Protein 2C6U (pdb70)

CATH classification: 3.10.100.10

Nearest PDB structures (foldseek):
  3wwk-assembly1_C  TM=1.002E+00  e=1.091E-23  Homo sapiens
  5tzn-assembly2_W  TM=8.635E-01  e=3.725E-10  Mus musculus
  2zib-assembly1_A  TM=8.733E-01  e=1.661E-09  Brachyopsis segaliensis
  1tdq-assembly1_B  TM=8.813E-01  e=5.245E-09  Rattus norvegicus
  1hup-assembly1_A  TM=8.535E-01  e=1.853E-07  Homo sapiens

B-factor: mean 13.02, std 9.02, range [2.71, 53.18]

Organism: Homo sapiens (NCBI:txid9606)

Sequence (122 aa):
SPCDTNNWRYYGDSCYGFFRHNLTWEESKQYCTDMNATLLKIDNRNIVEYIKARTHLIRWVGLSRQQKSNEEVWKWEDGSVISENMFEFLEDGKGNMNCAYFHNGKMHPTFCEENKHYLMCERRKAG

Secondary structure (DSSP, 8-state):
--SPTTEEEETTEEEEEEEEEE-HHHHHHHHHHTT-EE----SHHHHHHHHTT--S-EEEEEE-SSTTS--B-TTSPBPPGGGGGGB----TT--EEEEETTEEEEE-TTS-EEEEEEEE--

Solvent-accessible surface area: 6992 Å² total; per-residue (Å²): 114,64,22,90,123,101,20,109,108,81,61,87,14,3,11,0,41,28,170,73,81,40,28,14,110,85,0,74,98,56,0,73,102,56,141,12,63,4,0,66,0,69,80,160,76,15,3,64,23,0,94,82,125,13,140,62,54,15,0,0,0,0,21,30,144,107,44,118,68,89,22,80,8,51,97,39,43,80,6,45,143,129,1,90,141,29,31,65,138,44,142,29,87,36,26,2,0,38,1,52,74,8,100,0,51,11,14,79,29,131,62,131,33,72,0,0,0,34,56,157,19,113

InterPro domains:
  IPR001304 C-type lectin-like [PF00059] (121-218)
  IPR001304 C-type lectin-like [PS50041] (109-217)
  IPR001304 C-type lectin-like [SM00034] (102-217)
  IPR016186 C-type lectin-like/link domain superfamily [G3DSA:3.10.100.10] (56-223)
  IPR016187 C-type lectin fold [SSF56436] (80-222)
  IPR033992 Natural killer cell receptor-like, C-type lectin-like domain [cd03593] (102-218)
  IPR052309 C-type Lectin Domain Family 1 [PTHR46490] (1-227)

GO terms:
  GO:0004888 transmembrane signaling receptor activity (F, IDA)
  GO:0007165 signal transduction (P, IDA)
  GO:0005515 protein binding (F, IPI)
  GO:0004888 transmembrane signaling receptor activity (F, TAS)
  GO:0005886 plasma membrane (C, TAS)
  GO:0006952 defense response (P, TAS)
  GO:0007166 cell surface receptor signaling pathway (P, TAS)

Structure (mmCIF, N/CA/C/O backbone):
data_2C6U
#
_entry.id   2C6U
#
_cell.length_a   35.064
_cell.length_b   55.065
_cell.length_c   56.165
_cell.angle_alpha   90.00
_cell.angle_beta   90.00
_cell.angle_gamma   90.00
#
_symmetry.space_group_name_H-M   'P 21 21 21'
#
loop_
_entity.id
_entity.type
_entity.pdbx_description
1 polymer 'CLEC1B PROTEIN'
2 water water
#
loop_
_atom_site.group_PDB
_atom_site.id
_atom_site.type_symbol
_atom_site.label_atom_id
_atom_site.label_alt_id
_atom_site.label_comp_id
_atom_site.label_asym_id
_atom_site.label_entity_id
_atom_site.label_seq_id
_atom_site.pdbx_PDB_ins_code
_atom_site.Cartn_x
_atom_site.Cartn_y
_atom_site.Cartn_z
_atom_site.occupancy
_atom_site.B_iso_or_equiv
_atom_site.auth_seq_id
_atom_site.auth_comp_id
_atom_site.auth_asym_id
_atom_site.auth_atom_id
_atom_site.pdbx_PDB_model_num
ATOM 1 N N . SER A 1 1 ? 31.509 17.900 8.558 1.00 16.96 100 SER A N 1
ATOM 2 C CA . SER A 1 1 ? 31.532 16.403 8.433 1.00 16.18 100 SER A CA 1
ATOM 3 C C . SER A 1 1 ? 32.006 15.864 7.092 1.00 15.92 100 SER A C 1
ATOM 4 O O . SER A 1 1 ? 32.000 16.589 6.101 1.00 15.44 100 SER A O 1
ATOM 5 N N . PRO A 1 2 ? 32.436 14.584 7.051 1.00 15.91 101 PRO A N 1
ATOM 6 C CA . PRO A 1 2 ? 32.880 13.967 5.793 1.00 15.57 101 PRO A CA 1
ATOM 7 C C . PRO A 1 2 ? 31.766 13.531 4.840 1.00 15.11 101 PRO A C 1
ATOM 8 O O . PRO A 1 2 ? 32.056 13.131 3.712 1.00 15.93 101 PRO A O 1
ATOM 12 N N . CYS A 1 3 ? 30.511 13.618 5.274 1.00 13.71 102 CYS A N 1
ATOM 13 C CA . CYS A 1 3 ? 29.394 13.152 4.451 1.00 12.10 102 CYS A CA 1
ATOM 14 C C . CYS A 1 3 ? 28.725 14.299 3.702 1.00 11.54 102 CYS A C 1
ATOM 15 O O . CYS A 1 3 ? 28.665 15.427 4.206 1.00 11.58 102 CYS A O 1
ATOM 18 N N . ASP A 1 4 ? 28.198 13.998 2.520 1.00 10.37 103 ASP A N 1
ATOM 19 C CA . ASP A 1 4 ? 27.516 15.019 1.704 1.00 10.71 103 ASP A CA 1
AT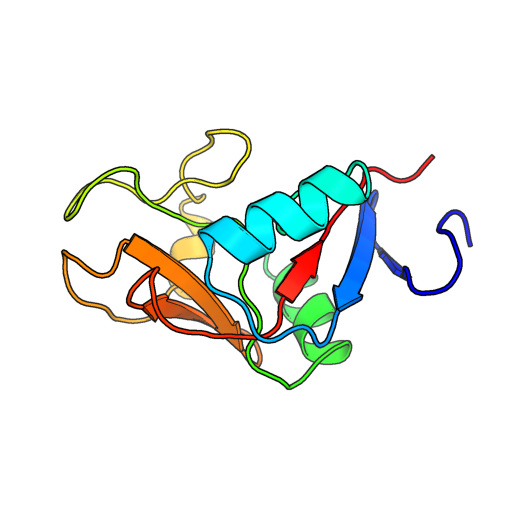OM 20 C C . ASP A 1 4 ? 26.242 15.495 2.380 1.00 10.67 103 ASP A C 1
ATOM 21 O O . ASP A 1 4 ? 25.726 14.840 3.297 1.00 9.95 103 ASP A O 1
ATOM 26 N N . THR A 1 5 ? 25.717 16.623 1.914 1.00 10.54 104 THR A N 1
ATOM 27 C CA . THR A 1 5 ? 24.409 17.094 2.371 1.00 11.30 104 THR A CA 1
ATOM 28 C C . THR A 1 5 ? 23.342 16.014 2.186 1.00 11.35 104 THR A C 1
ATOM 29 O O . THR A 1 5 ? 23.324 15.338 1.165 1.00 11.82 104 THR A O 1
ATOM 33 N N A ASN A 1 6 ? 22.498 15.897 3.218 0.60 11.87 105 ASN A N 1
ATOM 34 N N B ASN A 1 6 ? 22.450 15.863 3.164 0.40 11.58 105 ASN A N 1
ATOM 35 C CA A ASN A 1 6 ? 21.432 14.885 3.368 0.60 12.09 105 ASN A CA 1
ATOM 36 C CA B ASN A 1 6 ? 21.435 14.788 3.174 0.40 11.54 105 ASN A CA 1
ATOM 37 C C . ASN A 1 6 ? 21.932 13.503 3.834 1.00 11.61 105 ASN A C 1
ATOM 38 O O . ASN A 1 6 ? 21.155 12.542 3.964 1.00 12.22 105 ASN A O 1
ATOM 47 N N . TRP A 1 7 ? 23.220 13.453 4.178 1.00 10.39 106 TRP A N 1
ATOM 48 C CA . TRP A 1 7 ? 23.834 12.272 4.789 1.00 9.44 106 TRP A CA 1
ATOM 49 C C . TRP A 1 7 ? 24.413 12.627 6.150 1.00 9.44 106 TRP A C 1
ATOM 50 O O . TRP A 1 7 ? 24.771 13.772 6.403 1.00 9.76 106 TRP A O 1
ATOM 61 N N . ARG A 1 8 ? 24.526 11.630 7.015 1.00 8.90 107 ARG A N 1
ATOM 62 C CA . ARG A 1 8 ? 24.939 11.855 8.393 1.00 8.96 107 ARG A CA 1
ATOM 63 C C . ARG A 1 8 ? 26.061 10.912 8.744 1.00 9.27 107 ARG A C 1
ATOM 64 O O . ARG A 1 8 ? 26.023 9.746 8.379 1.00 8.37 107 ARG A O 1
ATOM 72 N N . TYR A 1 9 ? 27.052 11.427 9.462 1.00 9.26 108 TYR A N 1
ATOM 73 C CA . TYR A 1 9 ? 28.269 10.668 9.765 1.00 10.57 108 TYR A CA 1
ATOM 74 C C . TYR A 1 9 ? 28.193 9.994 11.127 1.00 11.00 108 TYR A C 1
ATOM 75 O O . TYR A 1 9 ? 27.945 10.655 12.149 1.00 11.39 108 TYR A O 1
ATOM 84 N N . TYR A 1 10 ? 28.421 8.681 11.145 1.00 10.80 109 TYR A N 1
ATOM 85 C CA . TYR A 1 10 ? 28.537 7.954 12.395 1.00 12.25 109 TYR A CA 1
ATOM 86 C C . TYR A 1 10 ? 29.445 6.747 12.236 1.00 12.43 109 TYR A C 1
ATOM 87 O O . TYR A 1 10 ? 29.308 5.976 11.284 1.00 12.49 109 TYR A O 1
ATOM 96 N N . GLY A 1 11 ? 30.372 6.596 13.181 1.00 13.12 110 GLY A N 1
ATOM 97 C CA . GLY A 1 11 ? 31.359 5.530 13.124 1.00 13.59 110 GLY A CA 1
ATOM 98 C C . GLY A 1 11 ? 32.257 5.737 11.918 1.00 13.59 110 GLY A C 1
ATOM 99 O O . GLY A 1 11 ? 32.992 6.720 11.841 1.00 14.07 110 GLY A O 1
ATOM 100 N N . ASP A 1 12 ? 32.157 4.834 10.949 1.00 13.71 111 ASP A N 1
ATOM 101 C CA . ASP A 1 12 ? 32.931 4.957 9.726 1.00 14.48 111 ASP A CA 1
ATOM 102 C C . ASP A 1 12 ? 32.037 5.062 8.480 1.00 13.82 111 ASP A C 1
ATOM 103 O O . ASP A 1 12 ? 32.486 4.807 7.359 1.00 13.89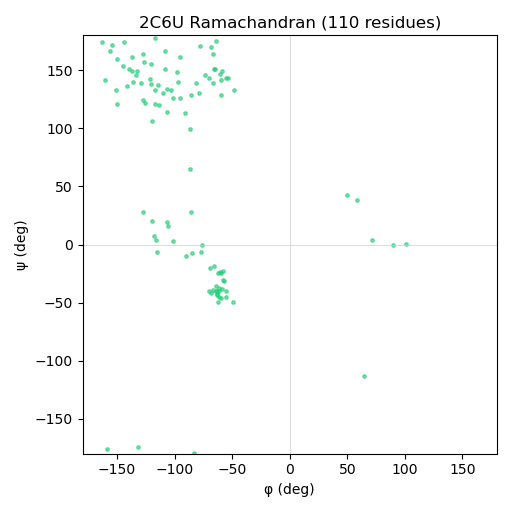 111 ASP A O 1
ATOM 111 N N . SER A 1 13 ? 30.779 5.446 8.685 1.00 11.69 112 SER A N 1
ATOM 112 C CA . SER A 1 13 ? 29.770 5.408 7.625 1.00 10.82 112 SER A CA 1
ATOM 113 C C . SER A 1 13 ? 29.072 6.747 7.457 1.00 9.91 112 SER A C 1
ATOM 114 O O . SER A 1 13 ? 29.011 7.573 8.387 1.00 9.59 112 SER A O 1
ATOM 117 N N . CYS A 1 14 ? 28.526 6.931 6.261 1.00 8.73 113 CYS A N 1
ATOM 118 C CA . CYS A 1 14 ? 27.586 8.002 5.975 1.00 8.75 113 CYS A CA 1
ATOM 119 C C . CYS A 1 14 ? 26.224 7.384 5.758 1.00 8.54 113 CYS A C 1
ATOM 120 O O . CYS A 1 14 ? 26.091 6.448 4.977 1.00 8.62 113 CYS A O 1
ATOM 123 N N . TYR A 1 15 ? 25.216 7.933 6.432 1.00 8.17 114 TYR A N 1
ATOM 124 C CA . TYR A 1 15 ? 23.850 7.405 6.373 1.00 8.36 114 TYR A CA 1
ATOM 125 C C . TYR A 1 15 ? 22.881 8.409 5.784 1.00 8.40 114 TYR A C 1
ATOM 126 O O . TYR A 1 15 ? 22.870 9.569 6.206 1.00 7.84 114 TYR A O 1
ATOM 135 N N . GLY A 1 16 ? 22.052 7.951 4.846 1.00 7.90 115 GLY A N 1
ATOM 136 C CA . GLY A 1 16 ? 21.065 8.806 4.188 1.00 8.32 115 GLY A CA 1
ATOM 137 C C . GLY A 1 16 ? 19.680 8.254 4.435 1.00 8.18 115 GLY A C 1
ATOM 138 O O . GLY A 1 16 ? 19.473 7.047 4.374 1.00 8.38 115 GLY A O 1
ATOM 139 N N . PHE A 1 17 ? 18.734 9.145 4.718 1.00 8.59 116 PHE A N 1
ATOM 140 C CA . PHE A 1 17 ? 17.361 8.757 5.019 1.00 8.89 116 PHE A CA 1
ATOM 141 C C . PHE A 1 17 ? 16.481 9.355 3.956 1.00 9.65 116 PHE A C 1
ATOM 142 O O . PHE A 1 17 ? 16.467 10.582 3.768 1.00 10.90 116 PHE A O 1
ATOM 150 N N . PHE A 1 18 ? 15.762 8.500 3.238 1.00 9.75 117 PHE A N 1
ATOM 151 C CA . PHE A 1 18 ? 15.019 8.958 2.066 1.00 10.25 117 PHE A CA 1
ATOM 152 C C . PHE A 1 18 ? 13.551 8.579 2.147 1.00 9.96 117 PHE A C 1
ATOM 153 O O . PHE A 1 18 ? 13.217 7.400 2.290 1.00 9.87 117 PHE A O 1
ATOM 161 N N . ARG A 1 19 ? 12.677 9.587 2.097 1.00 10.02 118 ARG A N 1
ATOM 162 C CA . ARG A 1 19 ? 11.235 9.337 2.162 1.00 11.03 118 ARG A CA 1
ATOM 163 C C . ARG A 1 19 ? 10.638 9.053 0.798 1.00 10.83 118 ARG A C 1
ATOM 164 O O . ARG A 1 19 ? 9.785 9.796 0.287 1.00 11.07 118 ARG A O 1
ATOM 172 N N . HIS A 1 20 ? 11.086 7.933 0.250 1.00 9.91 119 HIS A N 1
ATOM 173 C CA . HIS A 1 20 ? 10.548 7.360 -0.964 1.00 10.13 119 HIS A CA 1
ATOM 174 C C . HIS A 1 20 ? 9.895 6.061 -0.554 1.00 9.27 119 HIS A C 1
ATOM 175 O O . HIS A 1 20 ? 10.560 5.179 0.006 1.00 9.59 119 HIS A O 1
ATOM 182 N N . ASN A 1 21 ? 8.597 5.965 -0.814 1.00 9.22 120 ASN A N 1
ATOM 183 C CA . ASN A 1 21 ? 7.798 4.803 -0.413 1.00 8.87 120 ASN A CA 1
ATOM 184 C C . ASN A 1 21 ? 7.892 3.737 -1.496 1.00 8.68 120 ASN A C 1
ATOM 185 O O . ASN A 1 21 ? 7.217 3.822 -2.538 1.00 9.40 120 ASN A O 1
ATOM 190 N N . LEU A 1 22 ? 8.757 2.746 -1.262 1.00 7.48 121 LEU A N 1
ATOM 191 C CA . LEU A 1 22 ? 9.137 1.793 -2.304 1.00 7.76 121 LEU A CA 1
ATOM 192 C C . LEU A 1 22 ? 9.167 0.374 -1.774 1.00 7.39 121 LEU A C 1
ATOM 193 O O . LEU A 1 22 ? 9.246 0.163 -0.568 1.00 7.62 121 LEU A O 1
ATOM 198 N N . THR A 1 23 ? 9.124 -0.596 -2.682 1.00 6.75 122 THR A N 1
ATOM 199 C CA . THR A 1 23 ? 9.320 -2.002 -2.286 1.00 6.78 122 THR A CA 1
ATOM 200 C C . THR A 1 23 ? 10.774 -2.199 -1.852 1.00 6.73 122 THR A C 1
ATOM 201 O O . THR A 1 23 ? 11.627 -1.327 -2.069 1.00 7.08 122 THR A O 1
ATOM 205 N N . TRP A 1 24 ? 11.091 -3.354 -1.270 1.00 6.75 123 TRP A N 1
ATOM 206 C CA . TRP A 1 24 ? 12.469 -3.579 -0.853 1.00 6.37 123 TRP A CA 1
ATOM 207 C C . TRP A 1 24 ? 13.422 -3.547 -2.055 1.00 6.69 123 TRP A C 1
ATOM 208 O O . TRP A 1 24 ? 14.453 -2.889 -2.007 1.00 6.07 123 TRP A O 1
ATOM 219 N N . GLU A 1 25 ? 13.049 -4.220 -3.143 1.00 7.65 124 GLU A N 1
ATOM 220 C CA . GLU A 1 25 ? 13.908 -4.256 -4.334 1.00 8.94 124 GLU A CA 1
ATOM 221 C C . GLU A 1 25 ? 14.052 -2.844 -4.933 1.00 8.25 124 GLU A C 1
ATOM 222 O O . GLU A 1 25 ? 15.141 -2.456 -5.379 1.00 7.91 124 GLU A O 1
ATOM 232 N N . GLU A 1 26 ? 12.952 -2.093 -4.952 1.00 7.39 125 GLU A N 1
ATOM 233 C CA . GLU A 1 26 ? 13.005 -0.717 -5.458 1.00 7.35 125 GLU A CA 1
ATOM 234 C C . GLU A 1 26 ? 13.905 0.151 -4.592 1.00 7.10 125 GLU A C 1
ATOM 235 O O . GLU A 1 26 ? 14.600 1.046 -5.099 1.00 7.85 125 GLU A O 1
ATOM 241 N N . SER A 1 27 ? 13.889 -0.118 -3.288 1.00 6.69 126 SER A N 1
ATOM 242 C CA . SER A 1 27 ? 14.728 0.612 -2.335 1.00 6.05 126 SER A CA 1
ATOM 243 C C . SER A 1 27 ? 16.215 0.272 -2.552 1.00 6.12 126 SER A C 1
ATOM 244 O O . SER A 1 27 ? 17.078 1.153 -2.505 1.00 6.77 126 SER A O 1
ATOM 247 N N . LYS A 1 28 ? 16.503 -1.007 -2.784 1.00 6.51 127 LYS A N 1
ATOM 248 C CA . LYS A 1 28 ? 17.849 -1.429 -3.133 1.00 6.72 127 LYS A CA 1
ATOM 249 C C . LYS A 1 28 ? 18.339 -0.660 -4.364 1.00 7.27 127 LYS A C 1
ATOM 250 O O . LYS A 1 28 ? 19.482 -0.173 -4.392 1.00 7.47 127 LYS A O 1
ATOM 256 N N . GLN A 1 29 ? 17.470 -0.562 -5.366 1.00 7.40 128 GLN A N 1
ATOM 257 C CA . GLN A 1 29 ? 17.786 0.155 -6.590 1.00 7.72 128 GLN A CA 1
ATOM 258 C C . GLN A 1 29 ? 18.016 1.632 -6.311 1.00 7.58 128 GLN A C 1
ATOM 259 O O . GLN A 1 29 ? 18.945 2.231 -6.862 1.00 7.46 128 GLN A O 1
ATOM 265 N N . TYR A 1 30 ? 17.199 2.201 -5.427 1.00 7.65 129 TYR A N 1
ATOM 266 C CA . TYR A 1 30 ? 17.341 3.608 -5.087 1.00 7.79 129 TYR A CA 1
ATOM 267 C C . TYR A 1 30 ? 18.736 3.855 -4.505 1.00 7.17 129 TYR A C 1
ATOM 268 O O . TYR A 1 30 ? 19.414 4.819 -4.867 1.00 7.65 129 TYR A O 1
ATOM 277 N N . CYS A 1 31 ? 19.160 2.998 -3.584 1.00 6.76 130 CYS A N 1
ATOM 278 C CA . CYS A 1 31 ? 20.493 3.146 -2.993 1.00 6.83 130 CYS A CA 1
ATOM 279 C C . CYS A 1 31 ? 21.598 2.973 -4.051 1.00 6.75 130 CYS A C 1
ATOM 280 O O . CYS A 1 31 ? 22.556 3.749 -4.103 1.00 6.37 130 CYS A O 1
ATOM 283 N N . THR A 1 32 ? 21.432 1.975 -4.914 1.00 6.97 131 THR A N 1
ATOM 284 C CA . THR A 1 32 ? 22.366 1.735 -6.023 1.00 7.84 131 THR A CA 1
ATOM 285 C C . THR A 1 32 ? 22.510 2.986 -6.887 1.00 7.34 131 THR A C 1
ATOM 286 O O . THR A 1 32 ? 23.611 3.323 -7.321 1.00 6.84 131 THR A O 1
ATOM 290 N N . ASP A 1 33 ? 21.399 3.678 -7.126 1.00 8.22 132 ASP A N 1
ATOM 291 C CA . ASP A 1 33 ? 21.431 4.893 -7.959 1.00 8.75 132 ASP A CA 1
ATOM 292 C C . ASP A 1 33 ? 22.234 6.018 -7.316 1.00 9.22 132 ASP A C 1
ATOM 293 O O . ASP A 1 33 ? 22.648 6.964 -8.004 1.00 10.40 132 ASP A O 1
ATOM 298 N N . MET A 1 34 ? 22.449 5.919 -6.006 1.00 8.64 133 MET A N 1
ATOM 299 C CA . MET A 1 34 ? 23.276 6.896 -5.289 1.00 10.02 133 MET A CA 1
ATOM 300 C C . MET A 1 34 ? 24.646 6.335 -4.885 1.00 8.68 133 MET A C 1
ATOM 301 O O . MET A 1 34 ? 25.333 6.871 -4.001 1.00 8.41 133 MET A O 1
ATOM 306 N N . ASN A 1 35 ? 25.049 5.252 -5.551 1.00 7.15 134 ASN A N 1
ATOM 307 C CA . ASN A 1 35 ? 26.328 4.606 -5.262 1.00 6.88 134 ASN A CA 1
ATOM 308 C C . ASN A 1 35 ? 26.421 4.166 -3.802 1.00 6.34 134 ASN A C 1
ATOM 309 O O . ASN A 1 35 ? 27.476 4.232 -3.181 1.00 7.16 134 ASN A O 1
ATOM 314 N N . ALA A 1 36 ? 25.291 3.688 -3.282 1.00 6.51 135 ALA A N 1
ATOM 315 C CA . ALA A 1 36 ? 25.180 3.317 -1.878 1.00 6.39 135 ALA A CA 1
ATOM 316 C C . ALA A 1 36 ? 24.538 1.932 -1.746 1.00 6.63 135 ALA A C 1
ATOM 317 O O . ALA A 1 36 ? 24.264 1.257 -2.752 1.00 6.90 135 ALA A O 1
ATOM 319 N N . THR A 1 37 ? 24.278 1.536 -0.504 1.00 6.90 136 THR A N 1
ATOM 320 C CA . THR A 1 37 ? 23.735 0.214 -0.204 1.00 7.48 136 THR A CA 1
ATOM 321 C C . THR A 1 37 ? 22.698 0.372 0.902 1.00 6.92 136 THR A C 1
ATOM 322 O O . THR A 1 37 ? 22.813 1.286 1.742 1.00 7.54 136 THR A O 1
ATOM 326 N N . LEU A 1 38 ? 21.702 -0.516 0.931 1.00 6.19 137 LEU A N 1
ATOM 327 C CA . LEU A 1 38 ? 20.796 -0.531 2.078 1.00 5.89 137 LEU A CA 1
ATOM 328 C C . LEU A 1 38 ? 21.596 -0.791 3.365 1.00 6.00 137 LEU A C 1
ATOM 329 O O . LEU A 1 38 ? 22.622 -1.470 3.344 1.00 6.55 137 LEU A O 1
ATOM 334 N N . LEU A 1 39 ? 21.113 -0.231 4.477 1.00 6.88 138 LEU A N 1
ATOM 335 C CA . LEU A 1 39 ? 21.840 -0.239 5.742 1.00 7.58 138 LEU A CA 1
ATOM 336 C C . LEU A 1 39 ? 22.164 -1.610 6.306 1.00 7.63 138 LEU A C 1
ATOM 337 O O . LEU A 1 39 ? 21.360 -2.528 6.213 1.00 7.75 138 LEU A O 1
ATOM 345 N N . LYS A 1 40 ? 23.358 -1.715 6.887 1.00 7.64 139 LYS A N 1
ATOM 346 C CA . LYS A 1 40 ? 23.729 -2.827 7.762 1.00 7.78 139 LYS A CA 1
ATOM 347 C C . LYS A 1 40 ? 23.758 -2.305 9.188 1.00 8.50 139 LYS A C 1
ATOM 348 O O . LYS A 1 40 ? 24.320 -1.240 9.450 1.00 8.57 139 LYS A O 1
ATOM 354 N N . ILE A 1 41 ? 23.150 -3.055 10.104 1.00 8.98 140 ILE A N 1
ATOM 355 C CA . ILE A 1 41 ? 23.120 -2.703 11.527 1.00 10.65 140 ILE A CA 1
ATOM 356 C C . ILE A 1 41 ? 23.800 -3.835 12.279 1.00 10.88 140 ILE A C 1
ATOM 357 O O . ILE A 1 41 ? 23.223 -4.912 12.421 1.00 12.57 140 ILE A O 1
ATOM 362 N N . ASP A 1 42 ? 25.020 -3.615 12.759 1.00 11.28 141 ASP A N 1
ATOM 363 C CA . ASP A 1 42 ? 25.767 -4.748 13.319 1.00 11.37 141 ASP A CA 1
ATOM 364 C C . ASP A 1 42 ? 26.068 -4.630 14.808 1.00 10.70 141 ASP A C 1
ATOM 365 O O . ASP A 1 42 ? 26.760 -5.472 15.367 1.00 10.78 141 ASP A O 1
ATOM 374 N N . ASN A 1 43 ? 25.565 -3.584 15.454 1.00 8.68 142 ASN A N 1
ATOM 375 C CA . ASN A 1 43 ? 25.621 -3.557 16.908 1.00 8.37 142 ASN A CA 1
ATOM 376 C C . ASN A 1 43 ? 24.526 -2.683 17.515 1.00 7.30 142 ASN A C 1
ATOM 377 O O . ASN A 1 43 ? 23.781 -1.998 16.806 1.00 7.09 142 ASN A O 1
ATOM 382 N N . ARG A 1 44 ? 24.408 -2.757 18.837 1.00 6.68 143 ARG A N 1
ATOM 383 C CA . ARG A 1 44 ? 23.422 -1.984 19.574 1.00 7.31 143 ARG A CA 1
ATOM 384 C C . ARG A 1 44 ? 23.625 -0.474 19.425 1.00 7.82 143 ARG A C 1
ATOM 385 O O . ARG A 1 44 ? 22.651 0.288 19.349 1.00 6.73 143 ARG A O 1
ATOM 393 N N . ASN A 1 45 ? 24.881 -0.044 19.386 1.00 8.06 144 ASN A N 1
ATOM 394 C CA . ASN A 1 45 ? 25.146 1.380 19.249 1.00 9.16 144 ASN A CA 1
ATOM 395 C C . ASN A 1 45 ? 24.586 1.955 17.945 1.00 8.31 144 ASN A C 1
ATOM 396 O O . ASN A 1 45 ? 24.001 3.052 17.943 1.00 8.63 144 ASN A O 1
ATOM 401 N N . ILE A 1 46 ? 24.710 1.199 16.854 1.00 7.61 145 ILE A N 1
ATOM 402 C CA . ILE A 1 46 ? 24.118 1.641 15.580 1.00 7.52 145 ILE A CA 1
ATOM 403 C C . ILE A 1 46 ? 22.577 1.582 15.627 1.00 6.35 145 ILE A C 1
ATOM 404 O O . ILE A 1 46 ? 21.910 2.472 15.104 1.00 6.56 145 ILE A O 1
ATOM 412 N N . VAL A 1 47 ? 22.006 0.540 16.240 1.00 6.22 146 VAL A N 1
ATOM 413 C CA . VAL A 1 47 ? 20.559 0.521 16.500 1.00 5.65 146 VAL A CA 1
ATOM 414 C C . VAL A 1 47 ? 20.095 1.833 17.163 1.00 5.98 146 VAL A C 1
ATOM 415 O O . VAL A 1 47 ? 19.134 2.456 16.743 1.00 6.36 146 VAL A O 1
ATOM 419 N N . GLU A 1 48 ? 20.796 2.228 18.215 1.00 5.84 147 GLU A N 1
ATOM 420 C CA . GLU A 1 48 ? 20.452 3.423 18.975 1.00 6.61 147 GLU A CA 1
ATOM 421 C C . GLU A 1 48 ? 20.649 4.690 18.153 1.00 6.20 147 GLU A C 1
ATOM 422 O O . GLU A 1 48 ? 19.850 5.631 18.234 1.00 6.92 147 GLU A O 1
ATOM 428 N N . TYR A 1 49 ? 21.714 4.723 17.360 1.00 6.71 148 TYR A N 1
ATOM 429 C CA . TYR A 1 49 ? 21.951 5.886 16.510 1.00 7.04 148 TYR A CA 1
ATOM 430 C C . TYR A 1 49 ? 20.827 6.068 15.496 1.00 6.93 148 TYR A C 1
ATOM 431 O O . TYR A 1 49 ? 20.276 7.172 15.334 1.00 7.33 148 TYR A O 1
ATOM 440 N N . ILE A 1 50 ? 20.483 4.984 14.807 1.00 6.31 149 ILE A N 1
ATOM 441 C CA . ILE A 1 50 ? 19.474 5.075 13.760 1.00 6.39 149 ILE A CA 1
ATOM 442 C C . ILE A 1 50 ? 18.128 5.490 14.355 1.00 6.64 149 ILE A C 1
ATOM 443 O O . ILE A 1 50 ? 17.453 6.362 13.808 1.00 7.46 149 ILE A O 1
ATOM 448 N N . LYS A 1 51 ? 17.750 4.905 15.491 1.00 6.39 150 LYS A N 1
ATOM 449 C CA . LYS A 1 51 ? 16.449 5.259 16.063 1.00 7.05 150 LYS A CA 1
ATOM 450 C C . LYS A 1 51 ? 16.432 6.698 16.594 1.00 6.59 150 LYS A C 1
ATOM 451 O O . LYS A 1 51 ? 15.366 7.289 16.725 1.00 6.72 150 LYS A O 1
ATOM 457 N N . ALA A 1 52 ? 17.612 7.260 16.847 1.00 6.23 151 ALA A N 1
ATOM 458 C CA . ALA A 1 52 ? 17.720 8.671 17.261 1.00 6.23 151 ALA A CA 1
ATOM 459 C C . ALA A 1 52 ? 17.736 9.618 16.063 1.00 6.38 151 ALA A C 1
ATOM 460 O O . ALA A 1 52 ? 17.701 10.853 16.234 1.00 7.05 151 ALA A O 1
ATOM 462 N N . ARG A 1 53 ? 17.802 9.045 14.864 1.00 6.02 152 ARG A N 1
ATOM 463 C CA . ARG A 1 53 ? 17.856 9.840 13.625 1.00 5.99 152 ARG A CA 1
ATOM 464 C C . ARG A 1 53 ? 16.638 9.665 12.703 1.00 5.71 152 ARG A C 1
ATOM 465 O O . ARG A 1 53 ? 16.513 10.342 11.686 1.00 5.25 152 ARG A O 1
ATOM 473 N N . THR A 1 54 ? 15.761 8.735 13.054 1.00 5.95 153 THR A N 1
ATOM 474 C CA . THR A 1 54 ? 14.511 8.542 12.327 1.00 6.10 153 THR A CA 1
ATOM 475 C C . THR A 1 54 ? 13.517 7.787 13.181 1.00 6.37 153 THR A C 1
ATOM 476 O O . THR A 1 54 ? 13.909 6.869 13.927 1.00 6.65 153 THR A O 1
ATOM 480 N N . HIS A 1 55 ? 12.248 8.168 13.096 1.00 6.64 154 HIS A N 1
ATOM 481 C CA . HIS A 1 55 ? 11.197 7.405 13.787 1.00 7.03 154 HIS A CA 1
ATOM 482 C C . HIS A 1 55 ? 10.051 7.007 12.855 1.00 7.48 154 HIS A C 1
ATOM 483 O O . HIS A 1 55 ? 8.905 6.840 13.299 1.00 8.32 154 HIS A O 1
ATOM 490 N N . LEU A 1 56 ? 10.382 6.861 11.567 1.00 7.38 155 LEU A N 1
ATOM 491 C CA . LEU A 1 56 ? 9.484 6.247 10.599 1.00 7.14 155 LEU A CA 1
ATOM 492 C C . LEU A 1 56 ? 10.007 4.870 10.190 1.00 6.96 155 LEU A C 1
ATOM 493 O O . LEU A 1 56 ? 11.222 4.622 10.222 1.00 7.75 155 LEU A O 1
ATOM 498 N N . ILE A 1 57 ? 9.092 3.978 9.820 1.00 6.45 156 ILE A N 1
ATOM 499 C CA . ILE A 1 57 ? 9.488 2.662 9.319 1.00 6.13 156 ILE A CA 1
ATOM 500 C C . ILE A 1 57 ? 10.355 2.822 8.061 1.00 5.93 156 ILE A C 1
ATOM 501 O O . ILE A 1 57 ? 9.958 3.509 7.123 1.00 5.92 156 ILE A O 1
ATOM 506 N N . ARG A 1 58 ? 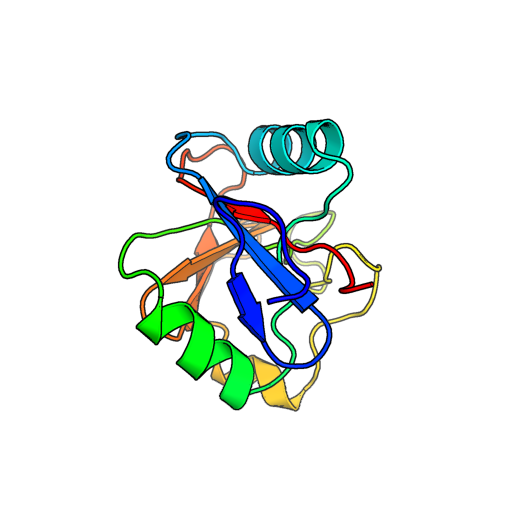11.518 2.172 8.031 1.00 4.97 157 ARG A N 1
ATOM 507 C CA . ARG A 1 58 ? 12.384 2.230 6.850 1.00 5.25 157 ARG A CA 1
ATOM 508 C C . ARG A 1 58 ? 13.027 0.892 6.595 1.00 5.48 157 ARG A C 1
ATOM 509 O O . ARG A 1 58 ? 13.497 0.240 7.530 1.00 5.29 157 ARG A O 1
ATOM 517 N N . TRP A 1 59 ? 13.047 0.481 5.326 1.00 5.57 158 TRP A N 1
ATOM 518 C CA . TRP A 1 59 ? 13.766 -0.733 4.962 1.00 5.81 158 TRP A CA 1
ATOM 519 C C . TRP A 1 59 ? 15.233 -0.682 5.402 1.00 5.99 158 TRP A C 1
ATOM 520 O O . TRP A 1 59 ? 15.883 0.378 5.334 1.00 6.98 158 TRP A O 1
ATOM 531 N N . VAL A 1 60 ? 15.754 -1.826 5.834 1.00 6.22 159 VAL A N 1
ATOM 532 C CA . VAL A 1 60 ? 17.204 -2.018 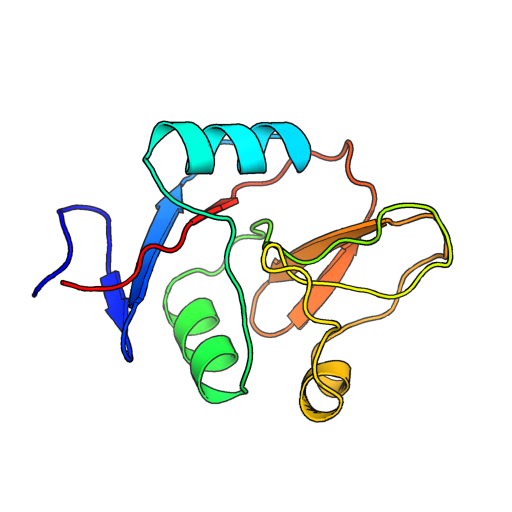5.928 1.00 6.36 159 VAL A CA 1
ATOM 533 C C . VAL A 1 60 ? 17.667 -3.145 4.994 1.00 6.27 159 VAL A C 1
ATOM 534 O O . VAL A 1 60 ? 16.845 -3.786 4.331 1.00 5.80 159 VAL A O 1
ATOM 538 N N . GLY A 1 61 ? 18.970 -3.385 4.959 1.00 5.99 160 GLY A N 1
ATOM 539 C CA . GLY A 1 61 ? 19.549 -4.312 3.983 1.00 5.99 160 GLY A CA 1
ATOM 540 C C . GLY A 1 61 ? 19.545 -5.771 4.412 1.00 6.58 160 GLY A C 1
ATOM 541 O O . GLY A 1 61 ? 20.411 -6.523 3.969 1.00 7.84 160 GLY A O 1
ATOM 542 N N . LEU A 1 62 ? 18.592 -6.174 5.256 1.00 5.62 161 LEU A N 1
ATOM 543 C CA . LEU A 1 62 ? 18.528 -7.566 5.738 1.00 5.23 161 LEU A CA 1
ATOM 544 C C . LEU A 1 62 ? 17.455 -8.298 4.947 1.00 5.33 161 LEU A C 1
ATOM 545 O O . LEU A 1 62 ? 16.300 -7.855 4.885 1.00 5.47 161 LEU A O 1
ATOM 550 N N . SER A 1 63 ? 17.838 -9.423 4.348 1.00 4.95 162 SER A N 1
ATOM 551 C CA . SER A 1 63 ? 16.896 -10.213 3.558 1.00 5.81 162 SER A CA 1
ATOM 552 C C . SER A 1 63 ? 17.340 -11.667 3.462 1.00 6.25 162 SER A C 1
ATOM 553 O O . SER A 1 63 ? 18.472 -12.005 3.777 1.00 6.19 162 SER A O 1
ATOM 556 N N . ARG A 1 64 ? 16.434 -12.520 3.012 1.00 7.32 163 ARG A N 1
ATOM 557 C CA . ARG A 1 64 ? 16.812 -13.905 2.754 1.00 8.27 163 ARG A CA 1
ATOM 558 C C . ARG A 1 64 ? 16.484 -14.151 1.311 1.00 9.14 163 ARG A C 1
ATOM 559 O O . ARG A 1 64 ? 15.504 -13.596 0.807 1.00 9.59 163 ARG A O 1
ATOM 567 N N A GLN A 1 65 ? 17.268 -14.960 0.612 0.70 9.38 164 GLN A N 1
ATOM 568 N N B GLN A 1 65 ? 17.301 -15.022 0.706 0.30 8.98 164 GLN A N 1
ATOM 569 C CA A GLN A 1 65 ? 17.018 -15.105 -0.827 0.70 10.13 164 GLN A CA 1
ATOM 570 C CA B GLN A 1 65 ? 17.258 -15.406 -0.710 0.30 9.24 164 GLN A CA 1
ATOM 571 C C A GLN A 1 65 ? 15.724 -15.849 -1.132 0.70 9.64 164 GLN A C 1
ATOM 572 C C B GLN A 1 65 ? 15.936 -16.018 -1.149 0.30 9.05 164 GLN A C 1
ATOM 573 O O A GLN A 1 65 ? 15.116 -15.636 -2.180 0.70 9.95 164 GLN A O 1
ATOM 574 O O B GLN A 1 65 ? 15.529 -15.876 -2.300 0.30 9.05 164 GLN A O 1
ATOM 585 N N . LYS A 1 66 ? 15.301 -16.710 -0.208 1.00 8.96 165 LYS A N 1
ATOM 586 C CA . LYS A 1 66 ? 14.071 -17.476 -0.395 1.00 9.24 165 LYS A CA 1
ATOM 587 C C . LYS A 1 66 ? 13.444 -17.693 0.976 1.00 8.04 165 LYS A C 1
ATOM 588 O O . LYS A 1 66 ? 14.121 -17.598 2.021 1.00 6.38 165 LYS A O 1
ATOM 594 N N . SER A 1 67 ? 12.163 -18.027 0.970 1.00 7.25 166 SER A N 1
ATOM 595 C CA . SER A 1 67 ? 11.447 -18.277 2.219 1.00 6.79 166 SER A CA 1
ATOM 596 C C . SER A 1 67 ? 12.186 -19.314 3.049 1.00 7.60 166 SER A C 1
ATOM 597 O O . SER A 1 67 ? 12.776 -20.245 2.499 1.00 8.30 166 SER A O 1
ATOM 600 N N . ASN A 1 68 ? 12.156 -19.114 4.362 1.00 7.95 167 ASN A N 1
ATOM 601 C CA . ASN A 1 68 ? 12.696 -20.066 5.338 1.00 9.48 167 ASN A CA 1
ATOM 602 C C . ASN A 1 68 ? 14.219 -20.173 5.388 1.00 9.98 167 ASN A C 1
ATOM 603 O O . ASN A 1 68 ? 14.751 -21.013 6.125 1.00 11.88 167 ASN A O 1
ATOM 608 N N . GLU A 1 69 ? 14.929 -19.353 4.610 1.00 8.50 168 GLU A N 1
ATOM 609 C CA A GLU A 1 69 ? 16.389 -19.375 4.639 0.80 8.84 168 GLU A CA 1
ATOM 610 C CA B GLU A 1 69 ? 16.390 -19.341 4.621 0.20 8.25 168 GLU A CA 1
ATOM 611 C C A GLU A 1 69 ? 16.922 -18.376 5.675 0.80 7.69 168 GLU A C 1
ATOM 612 C C B GLU A 1 69 ? 16.920 -18.417 5.715 0.20 7.69 168 GLU A C 1
ATOM 613 O O A GLU A 1 69 ? 16.152 -17.648 6.310 0.80 7.32 168 GLU A O 1
ATOM 614 O O B GLU A 1 69 ? 16.144 -17.780 6.432 0.20 7.57 168 GLU A O 1
ATOM 625 N N . VAL A 1 70 ? 18.244 -18.349 5.832 1.00 7.21 169 VAL A N 1
ATOM 626 C CA . VAL A 1 70 ? 18.893 -17.489 6.842 1.00 6.96 169 VAL A CA 1
ATOM 627 C C . VAL A 1 70 ? 18.861 -16.025 6.410 1.00 6.82 169 VAL A C 1
ATOM 628 O O . VAL A 1 70 ? 18.767 -15.713 5.209 1.00 6.25 169 VAL A O 1
ATOM 632 N N . TRP A 1 71 ? 18.893 -15.136 7.403 1.00 5.52 170 TRP A N 1
ATOM 633 C CA . TRP A 1 71 ? 18.900 -13.690 7.167 1.00 6.17 170 TRP A CA 1
ATOM 634 C C . TRP A 1 71 ? 20.301 -13.161 6.949 1.00 6.28 170 TRP A C 1
ATOM 635 O O . TRP A 1 71 ? 21.201 -13.417 7.759 1.00 6.53 170 TRP A O 1
ATOM 646 N N . LYS A 1 72 ? 20.482 -12.408 5.863 1.00 6.46 171 LYS A N 1
ATOM 647 C CA . LYS A 1 72 ? 21.792 -11.891 5.490 1.00 6.83 171 LYS A CA 1
ATOM 648 C C . LYS A 1 72 ? 21.717 -10.420 5.142 1.00 5.75 171 LYS A C 1
ATOM 649 O O . LYS A 1 72 ? 20.701 -9.935 4.661 1.00 5.77 171 LYS A O 1
ATOM 655 N N . TRP A 1 73 ? 22.811 -9.718 5.405 1.00 5.82 172 TRP A N 1
ATOM 656 C CA . TRP A 1 73 ? 22.957 -8.337 4.946 1.00 6.06 172 TRP A CA 1
ATOM 657 C C . TRP A 1 73 ? 23.326 -8.280 3.465 1.00 6.18 172 TRP A C 1
ATOM 658 O O . TRP A 1 73 ? 23.653 -9.292 2.846 1.00 6.93 172 TRP A O 1
ATOM 669 N N . GLU A 1 74 ? 23.293 -7.079 2.898 1.00 5.79 173 GLU A N 1
ATOM 670 C CA . GLU A 1 74 ? 23.656 -6.911 1.497 1.00 6.48 173 GLU A CA 1
ATOM 671 C C . GLU A 1 74 ? 25.059 -7.417 1.192 1.00 6.33 173 GLU A C 1
ATOM 672 O O . GLU A 1 74 ? 25.309 -7.882 0.078 1.00 7.84 173 GLU A O 1
ATOM 678 N N . ASP A 1 75 ? 25.962 -7.327 2.164 1.00 6.02 174 ASP A N 1
ATOM 679 C CA . ASP A 1 75 ? 27.353 -7.764 1.946 1.00 6.21 174 ASP A CA 1
ATOM 680 C C . ASP A 1 75 ? 27.510 -9.288 1.958 1.00 6.30 174 ASP A C 1
ATOM 681 O O . ASP A 1 75 ? 28.622 -9.806 1.786 1.00 6.54 174 ASP A O 1
ATOM 686 N N . GLY A 1 76 ? 26.390 -9.979 2.171 1.00 6.27 175 GLY A N 1
ATOM 687 C CA . GLY A 1 76 ? 26.346 -11.429 2.135 1.00 6.55 175 GLY A CA 1
ATOM 688 C C . GLY A 1 76 ? 26.627 -12.082 3.478 1.00 7.08 175 GLY A C 1
ATOM 689 O O . GLY A 1 76 ? 26.609 -13.314 3.568 1.00 8.40 175 GLY A O 1
ATOM 690 N N . SER A 1 77 ? 26.883 -11.288 4.516 1.00 6.52 176 SER A N 1
ATOM 691 C CA . SER A 1 77 ? 27.141 -11.859 5.835 1.00 6.82 176 SER A CA 1
ATOM 692 C C . SER A 1 77 ? 25.823 -12.202 6.529 1.00 6.29 176 SER A C 1
ATOM 693 O O . SER A 1 77 ? 24.859 -11.447 6.448 1.00 6.42 176 SER A O 1
ATOM 696 N N . VAL A 1 78 ? 25.784 -13.348 7.204 1.00 6.84 177 VAL A N 1
ATOM 697 C CA . VAL A 1 78 ? 24.617 -13.723 7.994 1.00 7.03 177 VAL A CA 1
ATOM 698 C C . VAL A 1 78 ? 24.554 -12.789 9.208 1.00 6.05 177 VAL A C 1
ATOM 699 O O . VAL A 1 78 ? 25.604 -12.408 9.765 1.00 6.80 177 VAL A O 1
ATOM 703 N N . ILE A 1 79 ? 23.338 -12.421 9.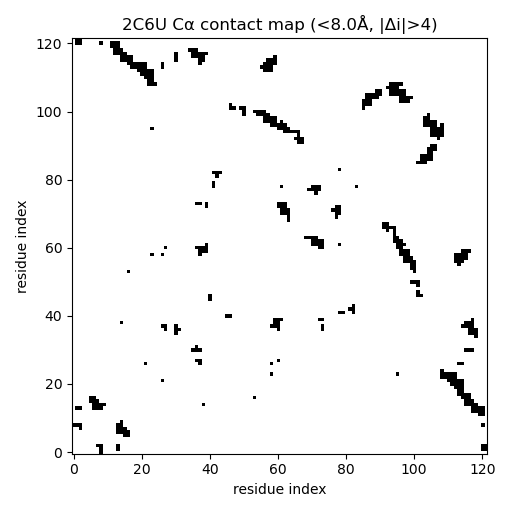612 1.00 6.07 178 ILE A N 1
ATOM 704 C CA . ILE A 1 79 ? 23.140 -11.579 10.803 1.00 5.68 178 ILE A CA 1
ATOM 705 C C . ILE A 1 79 ? 23.953 -12.137 11.986 1.00 5.88 178 ILE A C 1
ATOM 706 O O . ILE A 1 79 ? 23.962 -13.348 12.209 1.00 6.09 178 ILE A O 1
ATOM 711 N N . SER A 1 80 ? 24.677 -11.271 12.700 1.00 5.85 179 SER A N 1
ATOM 712 C CA . SER A 1 80 ? 25.492 -11.732 13.834 1.00 6.73 179 SER A CA 1
ATOM 713 C C . SER A 1 80 ? 24.604 -12.260 14.958 1.00 6.20 179 SER A C 1
ATOM 714 O O . SER A 1 80 ? 23.478 -11.796 15.147 1.00 6.48 179 SER A O 1
ATOM 717 N N . GLU A 1 81 ? 25.142 -13.210 15.722 1.00 6.10 180 GLU A N 1
ATOM 718 C CA . GLU A 1 81 ? 24.352 -13.830 16.774 1.00 6.35 180 GLU A CA 1
ATOM 719 C C . GLU A 1 81 ? 23.866 -12.772 17.777 1.00 6.34 180 GLU A C 1
ATOM 720 O O . GLU A 1 81 ? 22.717 -12.842 18.246 1.00 6.86 180 GLU A O 1
ATOM 726 N N . ASN A 1 82 ? 24.730 -11.786 18.066 1.00 7.44 181 ASN A N 1
ATOM 727 C CA . ASN A 1 82 ? 24.377 -10.695 18.994 1.00 7.94 181 ASN A CA 1
ATOM 728 C C . ASN A 1 82 ? 23.177 -9.892 18.524 1.00 8.34 181 ASN A C 1
ATOM 729 O O . ASN A 1 82 ? 22.511 -9.247 19.333 1.00 9.28 181 ASN A O 1
ATOM 734 N N . MET A 1 83 ? 22.921 -9.918 17.215 1.00 6.79 182 MET A N 1
ATOM 735 C CA . MET A 1 83 ? 21.882 -9.074 16.636 1.00 7.20 182 MET A CA 1
ATOM 736 C C . MET A 1 83 ? 20.490 -9.724 16.591 1.00 6.46 182 MET A C 1
ATOM 737 O O . MET A 1 83 ? 19.500 -9.060 16.331 1.00 6.66 182 MET A O 1
ATOM 742 N N . PHE A 1 84 ? 20.414 -11.023 16.888 1.00 5.86 183 PHE A N 1
ATOM 743 C CA . PHE A 1 84 ? 19.111 -11.677 16.973 1.00 6.62 183 PHE A CA 1
ATOM 744 C C . PHE A 1 84 ? 18.150 -11.050 17.995 1.00 6.56 183 PHE A C 1
ATOM 745 O O . PHE A 1 84 ? 16.942 -11.057 17.790 1.00 7.53 183 PHE A O 1
ATOM 753 N N . GLU A 1 85 ? 18.706 -10.479 19.067 1.00 7.33 184 GLU A N 1
ATOM 754 C CA . GLU A 1 85 ? 17.906 -9.779 20.070 1.00 8.95 184 GLU A CA 1
ATOM 755 C C . GLU A 1 85 ? 17.099 -8.627 19.465 1.00 8.21 184 GLU A C 1
ATOM 756 O O . GLU A 1 85 ? 16.062 -8.233 20.024 1.00 9.04 184 GLU A O 1
ATOM 767 N N . PHE A 1 86 ? 17.559 -8.128 18.313 1.00 7.83 185 PHE A N 1
ATOM 768 C CA . PHE A 1 86 ? 16.926 -6.991 17.649 1.00 7.68 185 PHE A CA 1
ATOM 769 C C . PHE A 1 86 ? 16.044 -7.373 16.480 1.00 8.00 185 PHE A C 1
ATOM 770 O O . PHE A 1 86 ? 15.497 -6.499 15.819 1.00 8.81 185 PHE A O 1
ATOM 778 N N . LEU A 1 87 ? 15.899 -8.675 16.231 1.00 6.23 186 LEU A N 1
ATOM 779 C CA . LEU A 1 87 ? 15.086 -9.150 15.112 1.00 6.83 186 LEU A CA 1
ATOM 780 C C . LEU A 1 87 ? 13.791 -9.729 15.641 1.00 6.82 186 LEU A C 1
ATOM 781 O O . LEU A 1 87 ? 13.809 -10.749 16.346 1.00 7.12 186 LEU A O 1
ATOM 786 N N . GLU A 1 88 ? 12.679 -9.074 15.320 1.00 6.43 187 GLU A N 1
ATOM 787 C CA . GLU A 1 88 ? 11.382 -9.454 15.889 1.00 7.28 187 GLU A CA 1
ATOM 788 C C . GLU A 1 88 ? 10.744 -10.614 15.115 1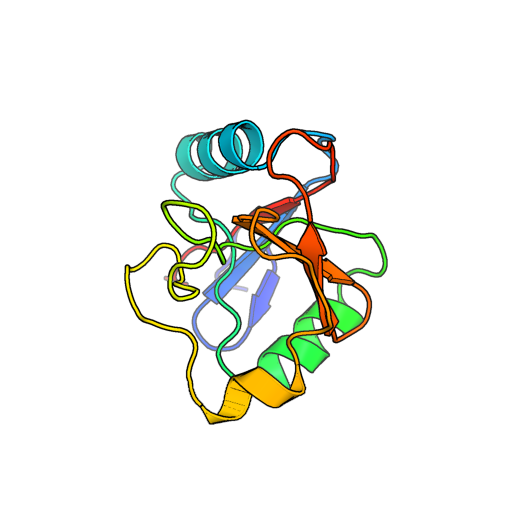.00 7.38 187 GLU A C 1
ATOM 789 O O . GLU A 1 88 ? 11.338 -11.131 14.176 1.00 6.44 187 GLU A O 1
ATOM 795 N N . ASP A 1 89 ? 9.550 -11.027 15.552 1.00 7.64 188 ASP A N 1
ATOM 796 C CA . ASP A 1 89 ? 8.842 -12.182 14.982 1.00 9.11 188 ASP A CA 1
ATOM 797 C C . ASP A 1 89 ? 8.442 -11.944 13.534 1.00 8.92 188 ASP A C 1
ATOM 798 O O . ASP A 1 89 ? 8.155 -10.807 13.126 1.00 9.45 188 ASP A O 1
ATOM 803 N N . GLY A 1 90 ? 8.360 -13.038 12.787 1.00 9.67 189 GLY A N 1
ATOM 804 C CA . GLY A 1 90 ? 7.846 -13.020 11.436 1.00 10.09 189 GLY A CA 1
ATOM 805 C C . GLY A 1 90 ? 7.486 -14.423 10.971 1.00 10.55 189 GLY A C 1
ATOM 806 O O . GLY A 1 90 ? 7.737 -15.418 11.674 1.00 11.76 189 GLY A O 1
ATOM 807 N N . LYS A 1 91 ? 6.900 -14.485 9.785 1.00 10.82 190 LYS A N 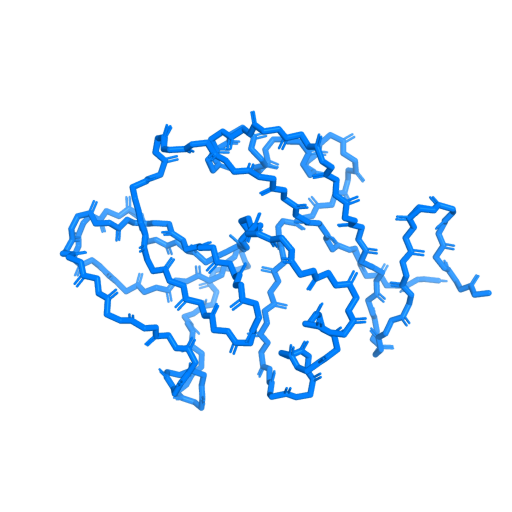1
ATOM 808 C CA . LYS A 1 91 ? 6.567 -15.744 9.137 1.00 11.04 190 LYS A CA 1
ATOM 809 C C . LYS A 1 91 ? 7.673 -16.142 8.164 1.00 10.71 190 LYS A C 1
ATOM 810 O O . LYS A 1 91 ? 8.486 -15.305 7.734 1.00 10.13 190 LYS A O 1
ATOM 816 N N . GLY A 1 92 ? 7.688 -17.427 7.808 1.00 9.81 191 GLY A N 1
ATOM 817 C CA . GLY A 1 92 ? 8.760 -18.005 6.992 1.00 9.44 191 GLY A CA 1
ATOM 818 C C . GLY A 1 92 ? 8.894 -17.400 5.598 1.00 9.45 191 GLY A C 1
ATOM 819 O O . GLY A 1 92 ? 9.975 -17.426 5.009 1.00 9.78 191 GLY A O 1
ATOM 820 N N . ASN A 1 93 ? 7.811 -16.834 5.068 1.00 9.02 192 ASN A N 1
ATOM 821 C CA . ASN A 1 93 ? 7.882 -16.261 3.726 1.00 8.61 192 ASN A CA 1
ATOM 822 C C . ASN A 1 93 ? 7.904 -14.743 3.731 1.00 8.63 192 ASN A C 1
ATOM 823 O O . ASN A 1 93 ? 7.646 -14.102 2.707 1.00 8.05 192 ASN A O 1
ATOM 828 N N . MET A 1 94 ? 8.185 -14.176 4.902 1.00 7.63 193 MET A N 1
ATOM 829 C CA . MET A 1 94 ? 8.539 -12.762 4.985 1.00 7.50 193 MET A CA 1
ATOM 830 C C . MET A 1 94 ? 10.051 -12.694 4.855 1.00 6.69 193 MET A C 1
ATOM 831 O O . MET A 1 94 ? 10.769 -13.181 5.721 1.00 6.38 193 MET A O 1
ATOM 836 N N . ASN A 1 95 ? 10.535 -12.109 3.756 1.00 5.85 194 ASN A N 1
ATOM 837 C CA . ASN A 1 95 ? 11.933 -12.316 3.346 1.00 5.32 194 ASN A CA 1
ATOM 838 C C . ASN A 1 95 ? 12.796 -11.049 3.308 1.00 5.29 194 ASN A C 1
ATOM 839 O O . ASN A 1 95 ? 13.940 -11.085 2.867 1.00 5.22 194 ASN A O 1
ATOM 844 N N . CYS A 1 96 ? 12.222 -9.946 3.788 1.00 5.63 195 CYS A N 1
ATOM 845 C CA . CYS A 1 96 ? 12.900 -8.631 3.862 1.00 6.09 195 CYS A CA 1
ATOM 846 C C . CYS A 1 96 ? 12.576 -8.008 5.206 1.00 6.52 195 CYS A C 1
ATOM 847 O O . CYS A 1 96 ? 11.485 -8.250 5.747 1.00 8.32 195 CYS A O 1
ATOM 850 N N . ALA A 1 97 ? 13.493 -7.209 5.757 1.00 6.15 196 ALA A N 1
ATOM 851 C CA . ALA A 1 97 ? 13.233 -6.580 7.068 1.00 5.97 196 ALA A CA 1
ATOM 852 C C . ALA A 1 97 ? 13.282 -5.060 7.021 1.00 5.83 196 ALA A C 1
ATOM 853 O O . ALA A 1 97 ? 14.112 -4.483 6.317 1.00 6.48 196 ALA A O 1
ATOM 855 N N . TYR A 1 98 ? 12.390 -4.432 7.777 1.00 5.48 197 TYR A N 1
ATOM 856 C CA . TYR A 1 98 ? 12.502 -2.991 8.008 1.00 5.76 197 TYR A CA 1
ATOM 857 C C . TYR A 1 98 ? 12.942 -2.740 9.448 1.00 5.38 197 TYR A C 1
ATOM 858 O O . TYR A 1 98 ? 12.929 -3.645 10.278 1.00 5.39 197 TYR A O 1
ATOM 867 N N . PHE A 1 99 ? 13.349 -1.503 9.707 1.00 5.44 198 PHE A N 1
ATOM 868 C CA . PHE A 1 99 ? 13.766 -1.066 11.037 1.00 6.28 198 PHE A CA 1
ATOM 869 C C . PHE A 1 99 ? 12.764 -0.029 11.516 1.00 6.26 198 PHE A C 1
ATOM 870 O O . PHE A 1 99 ? 12.332 0.837 10.750 1.00 6.48 198 PHE A O 1
ATOM 878 N N . HIS A 1 100 ? 12.367 -0.126 12.776 1.00 6.32 199 HIS A N 1
ATOM 879 C CA . HIS A 1 100 ? 11.542 0.934 13.347 1.00 6.92 199 HIS A CA 1
ATOM 880 C C . HIS A 1 100 ? 11.795 1.042 14.823 1.00 7.41 199 HIS A C 1
ATOM 881 O O . HIS A 1 100 ? 11.597 0.068 15.546 1.00 6.93 199 HIS A O 1
ATOM 888 N N . ASN A 1 101 ? 12.231 2.229 15.247 1.00 7.52 200 ASN A N 1
ATOM 889 C CA . ASN A 1 101 ? 12.362 2.555 16.673 1.00 8.18 200 ASN A CA 1
ATOM 890 C C . ASN A 1 101 ? 13.120 1.489 17.482 1.00 8.12 200 ASN A C 1
ATOM 891 O O . ASN A 1 101 ? 12.725 1.141 18.607 1.00 9.73 200 ASN A O 1
ATOM 896 N N . GLY A 1 102 ? 14.206 0.979 16.906 1.00 8.31 201 GLY A N 1
ATOM 897 C CA . GLY A 1 102 ? 15.126 0.126 17.644 1.00 7.71 201 GLY A CA 1
ATOM 898 C C . GLY A 1 102 ? 14.979 -1.357 17.393 1.00 7.93 201 GLY A C 1
ATOM 899 O O . GLY A 1 102 ? 15.699 -2.140 17.991 1.00 8.15 201 GLY A O 1
ATOM 900 N N . LYS A 1 103 ? 14.048 -1.747 16.524 1.00 7.44 202 LYS A N 1
ATOM 901 C CA . LYS A 1 103 ? 13.829 -3.159 16.218 1.00 7.97 202 LYS A CA 1
ATOM 902 C C . LYS A 1 103 ? 13.721 -3.395 14.722 1.00 7.46 202 LYS A C 1
ATOM 903 O O . LYS A 1 103 ? 13.185 -2.557 13.999 1.00 7.32 202 LYS A O 1
ATOM 909 N N . MET A 1 104 ? 14.210 -4.548 14.268 1.00 6.91 203 MET A N 1
ATOM 910 C CA . MET A 1 104 ? 14.003 -4.973 12.889 1.00 7.52 203 MET A CA 1
ATOM 911 C C . MET A 1 104 ? 12.835 -5.928 12.831 1.00 7.10 203 MET A C 1
ATOM 912 O O . MET A 1 104 ? 12.672 -6.777 13.711 1.00 7.56 203 MET A O 1
ATOM 917 N N . HIS A 1 105 ? 12.018 -5.785 11.796 1.00 6.35 204 HIS A N 1
ATOM 918 C CA . HIS A 1 105 ? 10.842 -6.633 11.629 1.00 7.13 204 HIS A CA 1
ATOM 919 C C . HIS A 1 105 ? 10.848 -7.255 10.250 1.00 6.50 204 HIS A C 1
ATOM 920 O O . HIS A 1 105 ? 10.891 -6.523 9.252 1.00 6.46 204 HIS A O 1
ATOM 927 N N . PRO A 1 106 ? 10.776 -8.599 10.179 1.00 5.53 205 PRO A N 1
ATOM 928 C CA . PRO A 1 106 ? 10.494 -9.230 8.889 1.00 5.69 205 PRO A CA 1
ATOM 929 C C . PRO A 1 106 ? 9.142 -8.772 8.348 1.00 5.93 205 PRO A C 1
ATOM 930 O O . PRO A 1 106 ? 8.190 -8.527 9.108 1.00 6.05 205 PRO A O 1
ATOM 934 N N . THR A 1 107 ? 9.059 -8.674 7.021 1.00 5.59 206 THR A N 1
ATOM 935 C CA . THR A 1 107 ? 7.776 -8.441 6.376 1.00 6.16 206 THR A CA 1
ATOM 936 C C . THR A 1 107 ? 7.876 -8.895 4.926 1.00 5.17 206 THR A C 1
ATOM 937 O O . THR A 1 107 ? 8.902 -9.454 4.515 1.00 5.51 206 THR A O 1
ATOM 941 N N . PHE A 1 108 ? 6.804 -8.679 4.163 1.00 5.90 207 PHE A N 1
ATOM 942 C CA . PHE A 1 108 ? 6.787 -9.081 2.760 1.00 6.50 207 PHE A CA 1
ATOM 943 C C . PHE A 1 108 ? 7.541 -8.069 1.922 1.00 6.64 207 PHE A C 1
ATOM 944 O O . PHE A 1 108 ? 7.321 -6.868 2.042 1.00 7.24 207 PHE A O 1
ATOM 952 N N . CYS A 1 109 ? 8.446 -8.562 1.091 1.00 6.68 208 CYS A N 1
ATOM 953 C CA . CYS A 1 109 ? 9.327 -7.693 0.298 1.00 7.39 208 CYS A CA 1
ATOM 954 C C . CYS A 1 109 ? 8.561 -6.749 -0.642 1.00 7.52 208 CYS A C 1
ATOM 955 O O . CYS A 1 109 ? 9.092 -5.699 -1.007 1.00 7.69 208 CYS A O 1
ATOM 958 N N . GLU A 1 110 ? 7.332 -7.123 -1.017 1.00 8.05 209 GLU A N 1
ATOM 959 C CA A GLU A 1 110 ? 6.540 -6.314 -1.980 0.50 8.65 209 GLU A CA 1
ATOM 960 C CA B GLU A 1 110 ? 6.492 -6.384 -1.965 0.50 9.12 209 GLU A CA 1
ATOM 961 C C A GLU A 1 110 ? 5.749 -5.188 -1.322 0.50 8.92 209 GLU A C 1
ATOM 962 C C B GLU A 1 110 ? 5.865 -5.142 -1.331 0.50 9.13 209 GLU A C 1
ATOM 963 O O A GLU A 1 110 ? 5.063 -4.408 -2.005 0.50 9.46 209 GLU A O 1
ATOM 964 O O B GLU A 1 110 ? 5.408 -4.233 -2.044 0.50 9.89 209 GLU A O 1
ATOM 975 N N . ASN A 1 111 ? 5.820 -5.116 0.002 1.00 8.85 210 ASN A N 1
ATOM 976 C CA . ASN A 1 111 ? 5.227 -3.998 0.740 1.00 9.13 210 ASN A CA 1
ATOM 977 C C . ASN A 1 111 ? 6.037 -2.727 0.513 1.00 9.03 210 ASN A C 1
ATOM 978 O O . ASN A 1 111 ? 7.211 -2.796 0.151 1.00 10.34 210 ASN A O 1
ATOM 983 N N . LYS A 1 112 ? 5.389 -1.580 0.685 1.00 9.54 211 LYS A N 1
ATOM 984 C CA . LYS A 1 112 ? 6.047 -0.307 0.458 1.00 9.35 211 LYS A CA 1
ATOM 985 C C . LYS A 1 112 ? 6.417 0.363 1.770 1.00 8.63 211 LYS A C 1
ATOM 986 O O . LYS A 1 112 ? 5.592 0.472 2.682 1.00 8.62 211 LYS A O 1
ATOM 992 N N . HIS A 1 113 ? 7.664 0.837 1.836 1.00 7.88 212 HIS A N 1
ATOM 993 C CA . HIS A 1 113 ? 8.160 1.579 2.990 1.00 7.52 212 HIS A CA 1
ATOM 994 C C . HIS A 1 113 ? 9.214 2.579 2.550 1.00 6.71 212 HIS A C 1
ATOM 995 O O . HIS A 1 113 ? 9.800 2.436 1.481 1.00 7.61 212 HIS A O 1
ATOM 1002 N N . TYR A 1 114 ? 9.446 3.588 3.385 1.00 6.47 213 TYR A N 1
ATOM 1003 C CA . TYR A 1 114 ? 10.593 4.479 3.210 1.00 7.07 213 TYR A CA 1
ATOM 1004 C C . TYR A 1 114 ? 11.890 3.695 3.372 1.00 6.65 213 TYR A C 1
ATOM 1005 O O . TYR A 1 114 ? 11.875 2.491 3.682 1.00 6.23 213 TYR A O 1
ATOM 1014 N N . LEU A 1 115 ? 13.025 4.353 3.137 1.00 7.40 214 LEU A N 1
ATOM 1015 C CA . LEU A 1 115 ? 14.278 3.618 3.163 1.00 7.74 214 LEU A CA 1
ATOM 1016 C C . LEU A 1 115 ? 15.416 4.434 3.740 1.00 8.12 214 LEU A C 1
ATOM 1017 O O . LEU A 1 115 ? 15.265 5.624 4.046 1.00 7.49 214 LEU A O 1
ATOM 1022 N N . MET A 1 116 ? 16.546 3.762 3.899 1.00 8.93 215 MET A N 1
ATOM 1023 C CA . MET A 1 116 ? 17.782 4.443 4.213 1.00 9.38 215 MET A CA 1
ATOM 1024 C C . MET A 1 116 ? 18.944 3.743 3.521 1.00 8.94 215 MET A C 1
ATOM 1025 O O . MET A 1 116 ? 18.877 2.544 3.235 1.00 10.69 215 MET A O 1
ATOM 1030 N N . CYS A 1 117 ? 19.996 4.501 3.248 1.00 8.25 216 CYS A N 1
ATOM 1031 C CA . CYS A 1 117 ? 21.183 3.981 2.559 1.00 8.24 216 CYS A CA 1
ATOM 1032 C C . CYS A 1 117 ? 22.455 4.290 3.348 1.00 8.55 216 CYS A C 1
ATOM 1033 O O . CYS A 1 117 ? 22.483 5.173 4.219 1.00 9.09 216 CYS A O 1
ATOM 1036 N N . GLU A 1 118 ? 23.523 3.583 3.000 1.00 8.38 217 GLU A N 1
ATOM 1037 C CA . GLU A 1 118 ? 24.806 3.686 3.688 1.00 9.71 217 GLU A CA 1
ATOM 1038 C C . GLU A 1 118 ? 25.931 3.730 2.650 1.00 10.15 217 GLU A C 1
ATOM 1039 O O . GLU A 1 118 ? 25.856 3.036 1.631 1.00 9.57 217 GLU A O 1
ATOM 1045 N N . ARG A 1 119 ? 26.941 4.575 2.892 1.00 10.63 218 ARG A N 1
ATOM 1046 C CA A ARG A 1 119 ? 28.202 4.613 2.121 0.90 12.15 218 ARG A CA 1
ATOM 1047 C CA B ARG A 1 119 ? 28.206 4.458 2.165 0.10 11.78 218 ARG A CA 1
ATOM 1048 C C . ARG A 1 119 ? 29.346 4.649 3.143 1.00 12.48 218 ARG A C 1
ATOM 1049 O O . ARG A 1 119 ? 29.171 5.204 4.230 1.00 12.00 218 ARG A O 1
ATOM 1064 N N . LYS A 1 120 ? 30.520 4.117 2.790 1.00 14.21 219 LYS A N 1
ATOM 1065 C CA . LYS A 1 120 ? 31.701 4.268 3.643 1.00 16.21 219 LYS A CA 1
ATOM 1066 C C . LYS A 1 120 ? 32.098 5.730 3.658 1.00 16.68 219 LYS A C 1
ATOM 1067 O O . LYS A 1 120 ? 32.070 6.385 2.617 1.00 17.19 219 LYS A O 1
ATOM 1073 N N . ALA A 1 121 ? 32.482 6.246 4.824 1.00 17.69 220 ALA A N 1
ATOM 1074 C CA . ALA A 1 121 ? 32.956 7.624 4.902 1.00 19.02 220 ALA A CA 1
ATOM 1075 C C . ALA A 1 121 ? 34.360 7.741 4.302 1.00 20.12 220 ALA A C 1
ATOM 1076 O O . ALA A 1 121 ? 35.169 6.817 4.409 1.00 20.40 220 ALA A O 1
ATOM 1078 N N . GLY A 1 122 ? 34.634 8.875 3.668 1.00 21.35 221 GLY A N 1
ATOM 1079 C CA . GLY A 1 122 ? 35.940 9.109 3.058 1.00 22.92 221 GLY A CA 1
ATOM 1080 C C . GLY A 1 122 ? 36.467 10.508 3.292 1.00 23.93 221 GLY A C 1
ATOM 1081 O O . GLY A 1 122 ? 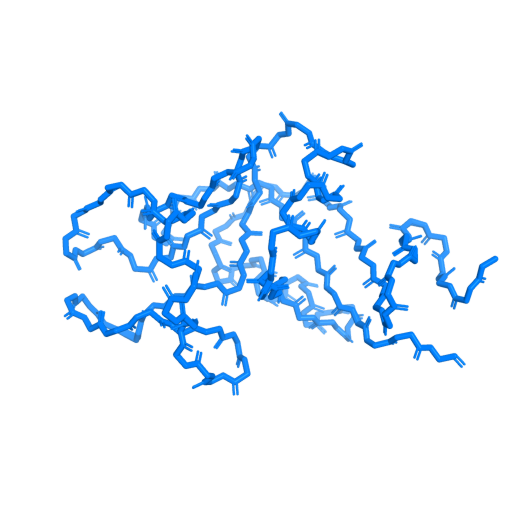37.580 10.827 2.868 1.00 24.34 221 GLY A O 1
#

Radius of gyration: 13.29 Å; Cα contacts (8 Å, |Δi|>4): 262; chains: 1; bounding box: 31×37×28 Å

Foldseek 3Di:
DLDDPQWDDDDFKTKHWFFDWAFLVVQQVVQVVVVWGFDDDQDQVSLVVVLVVDAFKAWGQWFAPAFQGFIDGPVGHGHDPNCVVQEDDDHRGQTTWIRHNRHIYGHHRRGIGTYMTMDGGD